Protein AF-A0AAY4CSW2-F1 (afdb_monomer_lite)

Foldseek 3Di:
DDDDDDDPPVVVVVCVLLDLVVLLVVLVVQQVVDPQSKDFLVVSCVVSVHDSVSVCVNVVVCVVVVQWDDPDPGMIGGD

Secondary structure (DSSP, 8-state):
--------HHHHHHHHHT-HHHHHHHHHHHHHTSGGGEEEHHHHHHHHTS-HHHHHHHHHHHHHTTSEEEEETTEEEE-

Structure (mmCIF, N/CA/C/O backbone):
data_AF-A0AAY4CSW2-F1
#
_entry.id   AF-A0AAY4CSW2-F1
#
loop_
_atom_site.group_PDB
_atom_site.id
_atom_site.type_symbol
_atom_site.label_atom_id
_atom_site.label_alt_id
_atom_site.label_comp_id
_atom_site.label_asym_id
_atom_site.label_entity_id
_atom_site.label_seq_id
_atom_site.pdbx_PDB_ins_code
_atom_site.Cartn_x
_atom_site.Cartn_y
_atom_site.Cartn_z
_atom_site.occupancy
_atom_site.B_iso_or_equiv
_atom_site.auth_seq_id
_atom_site.auth_comp_id
_atom_site.auth_asym_id
_atom_site.auth_atom_id
_atom_site.pdbx_PDB_model_num
ATOM 1 N N . THR A 1 1 ? 23.446 4.060 -44.842 1.00 38.66 1 THR A N 1
ATOM 2 C CA . THR A 1 1 ? 24.119 3.444 -43.678 1.00 38.66 1 THR A CA 1
ATOM 3 C C . THR A 1 1 ? 23.154 3.459 -42.505 1.00 38.66 1 THR A C 1
ATOM 5 O O . THR A 1 1 ? 22.980 4.492 -41.878 1.00 38.66 1 THR A O 1
ATOM 8 N N . HIS A 1 2 ? 22.441 2.354 -42.264 1.00 40.19 2 HIS A N 1
ATOM 9 C CA . HIS A 1 2 ? 21.517 2.242 -41.129 1.00 40.19 2 HIS A CA 1
ATOM 10 C C . HIS A 1 2 ? 22.293 1.772 -39.897 1.00 40.19 2 HIS A C 1
ATOM 12 O O . HIS A 1 2 ? 22.738 0.630 -39.833 1.00 40.19 2 HIS A O 1
ATOM 18 N N . THR A 1 3 ? 22.500 2.671 -38.941 1.00 43.03 3 THR A N 1
ATOM 19 C CA . THR A 1 3 ? 23.089 2.352 -37.641 1.00 43.03 3 THR A CA 1
ATOM 20 C C . THR A 1 3 ? 22.032 1.666 -36.775 1.00 43.03 3 THR A C 1
ATOM 22 O O . THR A 1 3 ? 21.112 2.318 -36.285 1.00 43.03 3 THR A O 1
ATOM 25 N N . HIS A 1 4 ? 22.144 0.348 -36.602 1.00 50.97 4 HIS A N 1
ATOM 26 C CA . HIS A 1 4 ? 21.412 -0.384 -35.570 1.00 50.97 4 HIS A CA 1
ATOM 27 C C . HIS A 1 4 ? 22.004 -0.026 -34.202 1.00 50.97 4 HIS A C 1
ATOM 29 O O . HIS A 1 4 ? 23.056 -0.531 -33.819 1.00 50.97 4 HIS A O 1
ATOM 35 N N . THR A 1 5 ? 21.338 0.865 -33.473 1.00 53.19 5 THR A N 1
ATOM 36 C CA . THR A 1 5 ? 21.631 1.121 -32.061 1.00 53.19 5 THR A CA 1
ATOM 37 C C . THR A 1 5 ? 21.025 -0.011 -31.235 1.00 53.19 5 THR A C 1
ATOM 39 O O . THR A 1 5 ? 19.808 -0.108 -31.093 1.00 53.19 5 THR A O 1
ATOM 42 N N . THR A 1 6 ? 21.865 -0.904 -30.720 1.00 57.72 6 THR A N 1
ATOM 43 C CA . THR A 1 6 ? 21.476 -1.956 -29.777 1.00 57.72 6 THR A CA 1
ATOM 44 C C . THR A 1 6 ? 21.168 -1.317 -28.420 1.00 57.72 6 THR A C 1
ATOM 46 O O . THR A 1 6 ? 22.070 -0.991 -27.652 1.00 57.72 6 THR A O 1
ATOM 49 N N . GLU A 1 7 ? 19.885 -1.109 -28.126 1.00 62.34 7 GLU A N 1
ATOM 50 C CA . GLU A 1 7 ? 19.400 -0.801 -26.775 1.00 62.34 7 GLU A CA 1
ATOM 51 C C . GLU A 1 7 ? 19.868 -1.894 -25.790 1.00 62.34 7 GLU A C 1
ATOM 53 O O . GLU A 1 7 ? 19.761 -3.087 -26.101 1.00 62.34 7 GLU A O 1
ATOM 58 N N . PRO A 1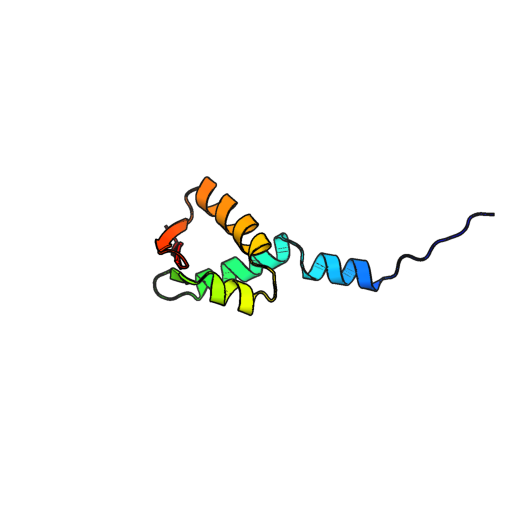 8 ? 20.385 -1.547 -24.596 1.00 64.81 8 PRO A N 1
ATOM 59 C CA . PRO A 1 8 ? 20.870 -2.544 -23.655 1.00 64.81 8 PRO A CA 1
ATOM 60 C C . PRO A 1 8 ? 19.690 -3.356 -23.110 1.00 64.81 8 PRO A C 1
ATOM 62 O O . PRO A 1 8 ? 18.843 -2.846 -22.378 1.00 64.81 8 PRO A O 1
ATOM 65 N N . HIS A 1 9 ? 19.669 -4.651 -23.428 1.00 62.25 9 HIS A N 1
ATOM 66 C CA . HIS A 1 9 ? 18.642 -5.629 -23.036 1.00 62.25 9 HIS A CA 1
ATOM 67 C C . HIS A 1 9 ? 18.300 -5.604 -21.524 1.00 62.25 9 HIS A C 1
ATOM 69 O O . HIS A 1 9 ? 17.179 -5.906 -21.115 1.00 62.25 9 HIS A O 1
ATOM 75 N N . PHE A 1 10 ? 19.245 -5.164 -20.686 1.00 62.06 10 PHE A N 1
ATOM 76 C CA . PHE A 1 10 ? 19.076 -4.981 -19.242 1.00 62.06 10 PHE A CA 1
ATOM 77 C C . PHE A 1 10 ? 18.077 -3.884 -18.843 1.00 62.06 10 PHE A C 1
ATOM 79 O O . PHE A 1 10 ? 17.375 -4.039 -17.843 1.00 62.06 10 PHE A O 1
ATOM 86 N N . ALA A 1 11 ? 17.976 -2.787 -19.598 1.00 64.19 11 ALA A N 1
ATOM 87 C CA . ALA A 1 11 ? 17.101 -1.668 -19.244 1.00 64.19 11 ALA A CA 1
ATOM 88 C C . ALA A 1 11 ? 15.614 -2.049 -19.337 1.00 64.19 11 ALA A C 1
ATOM 90 O O . ALA A 1 11 ? 14.812 -1.638 -18.495 1.00 64.19 11 ALA A O 1
ATOM 91 N N . TRP A 1 12 ? 15.256 -2.881 -20.318 1.00 62.19 12 TRP A N 1
ATOM 92 C CA . TRP A 1 12 ? 13.902 -3.409 -20.489 1.00 62.19 12 TRP A CA 1
ATOM 93 C C . TRP A 1 12 ? 13.520 -4.376 -19.372 1.00 62.19 12 TRP A C 1
ATOM 95 O O . TRP A 1 12 ? 12.460 -4.218 -18.766 1.00 62.19 12 TRP A O 1
ATOM 105 N N . HIS A 1 13 ? 14.418 -5.305 -19.029 1.00 62.47 13 HIS A N 1
ATOM 106 C CA . HIS A 1 13 ? 14.221 -6.213 -17.899 1.00 62.47 13 HIS A CA 1
ATOM 107 C C . HIS A 1 13 ? 14.016 -5.448 -16.585 1.00 62.47 13 HIS A C 1
ATOM 109 O O . HIS A 1 13 ? 13.021 -5.665 -15.894 1.00 62.47 13 HIS A O 1
ATOM 115 N N . TYR A 1 14 ? 14.880 -4.469 -16.299 1.00 64.19 14 TYR A N 1
ATOM 116 C CA . TYR A 1 14 ? 14.763 -3.642 -15.099 1.00 64.19 14 TYR A CA 1
ATOM 117 C C . TYR A 1 14 ? 13.438 -2.865 -15.049 1.00 64.19 14 TYR A C 1
ATOM 119 O O . TYR A 1 14 ? 12.769 -2.851 -14.017 1.00 64.19 14 TYR A O 1
ATOM 127 N N . ARG A 1 15 ? 13.007 -2.258 -16.166 1.00 63.09 15 ARG A N 1
ATOM 128 C CA . ARG A 1 15 ? 11.734 -1.516 -16.236 1.00 63.09 15 ARG A CA 1
ATOM 129 C C . ARG A 1 15 ? 10.511 -2.406 -16.020 1.00 63.09 15 ARG A C 1
ATOM 131 O O . ARG A 1 15 ? 9.567 -1.976 -15.356 1.00 63.09 15 ARG A O 1
ATOM 138 N N . CYS A 1 16 ? 10.517 -3.632 -16.538 1.00 67.88 16 CYS A N 1
ATOM 139 C CA . CYS A 1 16 ? 9.435 -4.590 -16.309 1.00 67.88 16 CYS A CA 1
ATOM 140 C C . CYS A 1 16 ? 9.400 -5.084 -14.854 1.00 67.88 16 CYS A C 1
ATOM 142 O O . CYS A 1 16 ? 8.314 -5.239 -14.284 1.00 67.88 16 CYS A O 1
ATOM 144 N N . ASP A 1 17 ? 10.567 -5.261 -14.231 1.00 69.75 17 ASP A N 1
ATOM 145 C CA . ASP A 1 17 ? 10.692 -5.728 -12.848 1.00 69.75 17 ASP A CA 1
ATOM 146 C C . ASP A 1 17 ? 10.186 -4.727 -11.803 1.00 69.75 17 ASP A C 1
ATOM 148 O O . ASP A 1 17 ? 9.753 -5.145 -10.727 1.00 69.75 17 ASP A O 1
ATOM 152 N N . VAL A 1 18 ? 10.142 -3.435 -12.141 1.00 79.75 18 VAL A N 1
ATOM 153 C CA . VAL A 1 18 ? 9.575 -2.367 -11.294 1.00 79.75 18 VAL A CA 1
ATOM 154 C C . VAL A 1 18 ? 8.262 -1.793 -11.835 1.00 79.75 18 VAL A C 1
ATOM 156 O O . VAL A 1 18 ? 7.817 -0.727 -11.402 1.00 79.75 18 VAL A O 1
ATOM 159 N N . SER A 1 19 ? 7.630 -2.480 -12.790 1.00 92.38 19 SER A N 1
ATOM 160 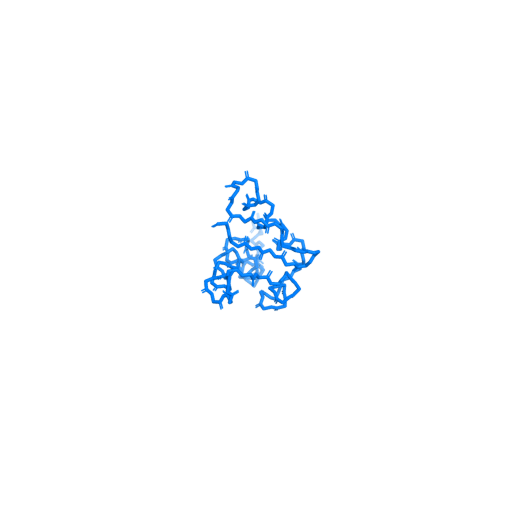C CA . SER A 1 19 ? 6.359 -2.037 -13.363 1.00 92.38 19 SER A CA 1
ATOM 161 C C . SER A 1 19 ? 5.263 -1.933 -12.297 1.00 92.38 19 SER A C 1
ATOM 163 O O . SER A 1 19 ? 5.181 -2.751 -11.376 1.00 92.38 19 SER A O 1
ATOM 165 N N . LEU A 1 20 ? 4.377 -0.941 -12.443 1.00 94.75 20 LEU A N 1
ATOM 166 C CA . LEU A 1 20 ? 3.278 -0.729 -11.497 1.00 94.75 20 LEU A CA 1
ATOM 167 C C . LEU A 1 20 ? 2.377 -1.966 -11.395 1.00 94.75 20 LEU A C 1
ATOM 169 O O . LEU A 1 20 ? 1.945 -2.312 -10.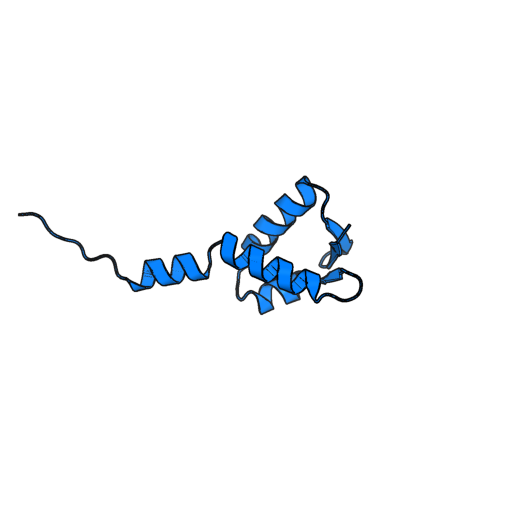303 1.00 94.75 20 LEU A O 1
ATOM 173 N N . TRP A 1 21 ? 2.166 -2.677 -12.506 1.00 94.94 21 TRP A N 1
ATOM 174 C CA . TRP A 1 21 ? 1.447 -3.951 -12.534 1.00 94.94 21 TRP A CA 1
ATOM 175 C C . TRP A 1 21 ? 2.063 -4.996 -11.590 1.00 94.94 21 TRP A C 1
ATOM 177 O O . TRP A 1 21 ? 1.370 -5.545 -10.733 1.00 94.94 21 TRP A O 1
ATOM 187 N N . LYS A 1 22 ? 3.378 -5.240 -11.695 1.00 95.31 22 LYS A N 1
ATOM 188 C CA . LYS A 1 22 ? 4.076 -6.226 -10.854 1.00 95.31 22 LYS A CA 1
ATOM 189 C C . LYS A 1 22 ? 4.071 -5.808 -9.382 1.00 95.31 22 LYS A C 1
ATOM 191 O O . LYS A 1 22 ? 3.853 -6.650 -8.511 1.00 95.31 22 LYS A O 1
ATOM 196 N N . LEU A 1 23 ? 4.255 -4.512 -9.111 1.00 97.00 23 LEU A N 1
ATOM 197 C CA . LEU A 1 23 ? 4.149 -3.954 -7.761 1.00 97.00 23 LEU A CA 1
ATOM 198 C C . LEU A 1 23 ? 2.737 -4.115 -7.192 1.00 97.00 23 LEU A C 1
ATOM 200 O O . LEU A 1 23 ? 2.605 -4.519 -6.045 1.00 97.00 23 LEU A O 1
ATOM 204 N N . THR A 1 24 ? 1.699 -3.873 -7.996 1.00 97.81 24 THR A N 1
ATOM 205 C CA . THR A 1 24 ? 0.294 -4.027 -7.588 1.00 97.81 24 THR A CA 1
ATOM 206 C C . THR A 1 24 ? 0.000 -5.472 -7.216 1.00 97.81 24 THR A C 1
ATOM 208 O O . THR A 1 24 ? -0.519 -5.718 -6.135 1.00 97.81 24 THR A O 1
ATOM 211 N N . LYS A 1 25 ? 0.408 -6.443 -8.045 1.00 97.25 25 LYS A N 1
ATOM 212 C CA . LYS A 1 25 ? 0.201 -7.867 -7.742 1.00 97.25 25 LYS A CA 1
ATOM 213 C C . LYS A 1 25 ? 0.812 -8.258 -6.391 1.00 97.25 25 LYS A C 1
ATOM 215 O O . LYS A 1 25 ? 0.121 -8.811 -5.543 1.00 97.25 25 LYS A O 1
ATOM 220 N N . ARG A 1 26 ? 2.078 -7.897 -6.163 1.00 97.69 26 ARG A N 1
ATOM 221 C CA . ARG A 1 26 ? 2.768 -8.181 -4.895 1.00 97.69 26 ARG A CA 1
ATOM 222 C C . ARG A 1 26 ? 2.184 -7.398 -3.718 1.00 97.69 26 ARG A C 1
ATOM 224 O O . ARG A 1 26 ? 2.161 -7.899 -2.604 1.00 97.69 26 ARG A O 1
ATOM 231 N N . PHE A 1 27 ? 1.705 -6.177 -3.942 1.00 97.88 27 PHE A N 1
ATOM 232 C CA . PHE A 1 27 ? 1.035 -5.381 -2.914 1.00 97.88 27 PHE A CA 1
ATOM 233 C C . PHE A 1 27 ? -0.274 -6.041 -2.453 1.00 97.88 27 PHE A C 1
ATOM 235 O O . PHE A 1 27 ? -0.537 -6.085 -1.255 1.00 97.88 27 PHE A O 1
ATOM 242 N N . MET A 1 28 ? -1.050 -6.621 -3.377 1.00 97.56 28 MET A N 1
ATOM 243 C CA . MET A 1 28 ? -2.256 -7.389 -3.039 1.00 97.56 28 MET A CA 1
ATOM 244 C C . MET A 1 28 ? -1.916 -8.666 -2.258 1.00 97.56 28 MET A C 1
ATOM 246 O O . MET A 1 28 ? -2.591 -8.969 -1.281 1.00 97.56 28 MET A O 1
ATOM 250 N N . GLU A 1 29 ? -0.832 -9.368 -2.614 1.00 97.81 29 GLU A N 1
ATOM 251 C CA . GLU A 1 29 ? -0.334 -10.518 -1.838 1.00 97.81 29 GLU A CA 1
ATOM 252 C C . GLU A 1 29 ? -0.008 -10.123 -0.386 1.00 97.81 29 GLU A C 1
ATOM 254 O O . GLU A 1 29 ? -0.397 -10.828 0.545 1.00 97.81 29 GLU A O 1
ATOM 259 N N . LEU A 1 30 ? 0.640 -8.968 -0.171 1.00 97.75 30 LEU A N 1
ATOM 260 C CA . LEU A 1 30 ? 0.908 -8.455 1.177 1.00 97.75 30 LEU A CA 1
ATOM 261 C C . LEU A 1 30 ? -0.378 -8.189 1.963 1.00 97.75 30 LEU A C 1
ATOM 263 O O . LEU A 1 30 ? -0.429 -8.501 3.148 1.00 97.75 30 LEU A O 1
ATOM 267 N N . PHE A 1 31 ? -1.406 -7.642 1.314 1.00 95.25 31 PHE A N 1
ATOM 268 C CA . PHE A 1 31 ? -2.713 -7.421 1.928 1.00 95.25 31 PHE A CA 1
ATOM 269 C C . PHE A 1 31 ? -3.415 -8.727 2.306 1.00 95.25 31 PHE A C 1
ATOM 271 O O . PHE A 1 31 ? -3.930 -8.833 3.414 1.00 95.25 31 PHE A O 1
ATOM 278 N N . CYS A 1 32 ? -3.392 -9.738 1.433 1.00 94.75 32 CYS A N 1
ATOM 279 C CA . CYS A 1 32 ? -3.968 -11.053 1.725 1.00 94.75 32 CYS A CA 1
ATOM 280 C C . CYS A 1 32 ? -3.309 -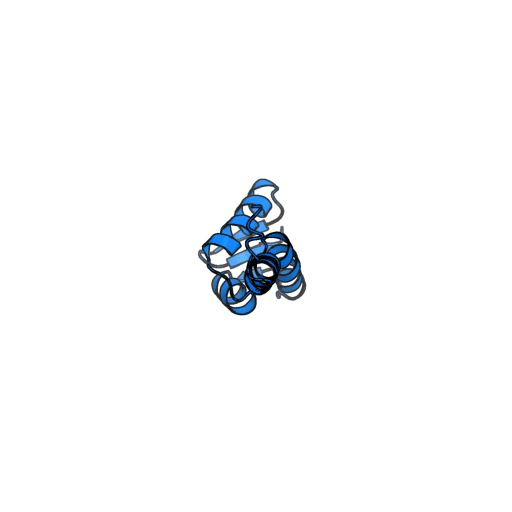11.733 2.934 1.00 94.75 32 CYS A C 1
ATOM 282 O O . CYS A 1 32 ? -3.947 -12.534 3.611 1.00 94.75 32 CYS A O 1
ATOM 284 N N . MET A 1 33 ? -2.036 -11.429 3.196 1.00 95.81 33 MET A N 1
ATOM 285 C CA . MET A 1 33 ? -1.281 -11.953 4.337 1.00 95.81 33 MET A CA 1
ATOM 286 C C . MET A 1 33 ? -1.327 -11.028 5.564 1.00 95.81 33 MET A C 1
ATOM 288 O O . MET A 1 33 ? -0.770 -11.379 6.605 1.00 95.81 33 MET A O 1
ATOM 292 N N . ALA A 1 34 ? -1.937 -9.844 5.452 1.00 95.88 34 ALA A N 1
ATOM 293 C CA . ALA A 1 34 ? -1.948 -8.847 6.510 1.00 95.88 34 ALA A CA 1
ATOM 294 C C . ALA A 1 34 ? -2.970 -9.215 7.602 1.00 95.88 34 ALA A C 1
ATOM 296 O O . ALA A 1 34 ? -4.158 -9.375 7.299 1.00 95.88 34 ALA A O 1
ATOM 297 N N . PRO A 1 35 ? -2.552 -9.310 8.878 1.00 94.19 35 PRO A N 1
ATOM 298 C CA . PRO A 1 35 ? -3.475 -9.508 9.990 1.00 94.19 35 PRO A CA 1
ATOM 299 C C . PRO A 1 35 ? -4.540 -8.410 10.031 1.00 94.19 35 PRO A C 1
ATOM 301 O O . PRO A 1 35 ? -4.243 -7.236 9.796 1.00 94.19 35 PRO A O 1
ATOM 304 N N . ASP A 1 36 ? -5.786 -8.804 10.302 1.00 95.19 36 ASP A N 1
ATOM 305 C CA . ASP A 1 36 ? -6.955 -7.916 10.392 1.00 95.19 36 ASP A CA 1
ATOM 306 C C . ASP A 1 36 ? -7.221 -7.065 9.133 1.00 95.19 36 ASP A C 1
ATOM 308 O O . ASP A 1 36 ? -7.959 -6.075 9.178 1.00 95.19 36 ASP A O 1
ATOM 312 N N . GLY A 1 37 ? -6.606 -7.436 8.002 1.00 95.75 37 GLY A N 1
ATOM 313 C CA . GLY A 1 37 ? -6.653 -6.673 6.758 1.00 95.75 37 GLY A CA 1
ATOM 314 C C . GLY A 1 37 ? -5.946 -5.318 6.846 1.00 95.75 37 GLY A C 1
ATOM 315 O O . GLY A 1 37 ? -6.257 -4.436 6.047 1.00 95.75 37 GLY A O 1
ATOM 316 N N . ILE A 1 38 ? -5.034 -5.117 7.807 1.00 98.00 38 ILE A N 1
ATOM 317 C CA . ILE A 1 38 ? -4.331 -3.846 8.030 1.00 98.00 38 ILE A CA 1
ATOM 318 C C . ILE A 1 38 ? -2.895 -3.934 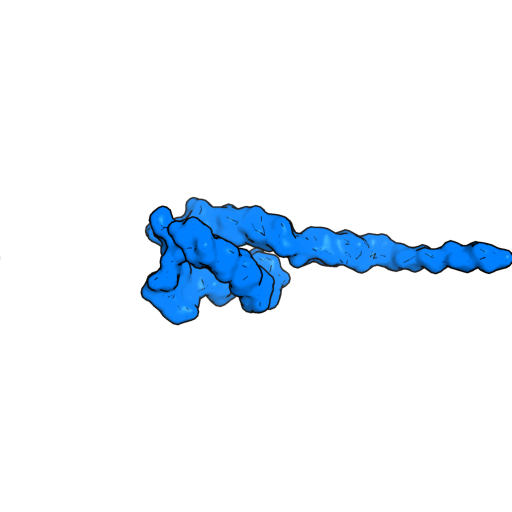7.508 1.00 98.00 38 ILE A C 1
ATOM 320 O O . ILE A 1 38 ? -2.068 -4.669 8.043 1.00 98.00 38 ILE A O 1
ATOM 324 N N . LEU A 1 39 ? -2.565 -3.109 6.515 1.00 98.19 39 LEU A N 1
ATOM 325 C CA . LEU A 1 39 ? -1.234 -3.045 5.917 1.00 98.19 39 LEU A CA 1
ATOM 326 C C . LEU A 1 39 ? -0.495 -1.760 6.324 1.00 98.19 39 LEU A C 1
ATOM 328 O O . LEU A 1 39 ? -1.021 -0.652 6.185 1.00 98.19 39 LEU A O 1
ATOM 332 N N . ASP A 1 40 ? 0.752 -1.899 6.788 1.00 97.88 40 ASP A N 1
ATOM 333 C CA . ASP A 1 40 ? 1.658 -0.769 7.028 1.00 97.88 40 ASP A CA 1
ATOM 334 C C . ASP A 1 40 ? 2.390 -0.366 5.736 1.00 97.88 40 ASP A C 1
ATOM 336 O O . ASP A 1 40 ? 3.067 -1.164 5.082 1.00 97.88 40 ASP A O 1
ATOM 340 N N . LEU A 1 41 ? 2.279 0.908 5.363 1.00 97.75 41 LEU A N 1
ATOM 341 C CA . LEU A 1 41 ? 2.820 1.439 4.113 1.00 97.75 41 LEU A CA 1
ATOM 342 C C . LEU A 1 41 ? 4.352 1.506 4.097 1.00 97.75 41 LEU A C 1
ATOM 344 O O . LEU A 1 41 ? 4.960 1.410 3.024 1.00 97.75 41 LEU A O 1
ATOM 348 N N . LYS A 1 42 ? 5.003 1.682 5.255 1.00 96.75 42 LYS A N 1
ATOM 349 C CA . LYS A 1 42 ? 6.471 1.684 5.341 1.00 96.75 42 LYS A CA 1
ATOM 350 C C . LYS A 1 42 ? 6.997 0.271 5.132 1.00 96.75 42 LYS A C 1
ATOM 352 O O . LYS A 1 42 ? 7.926 0.090 4.346 1.00 96.75 42 LYS A O 1
ATOM 357 N N . GLU A 1 43 ? 6.371 -0.708 5.773 1.00 96.94 43 GLU A N 1
ATOM 358 C CA . GLU A 1 43 ? 6.705 -2.119 5.597 1.00 96.94 43 GLU A CA 1
ATOM 359 C C . GLU A 1 43 ? 6.461 -2.575 4.152 1.00 96.94 43 GLU A C 1
ATOM 361 O O . GLU A 1 43 ? 7.347 -3.168 3.534 1.00 96.94 43 GLU A O 1
ATOM 366 N N . ALA A 1 44 ? 5.313 -2.222 3.567 1.00 97.50 44 ALA A N 1
ATOM 367 C CA . ALA A 1 44 ? 5.006 -2.535 2.174 1.00 97.50 44 ALA A CA 1
ATOM 368 C C . ALA A 1 44 ? 6.051 -1.947 1.212 1.00 97.50 44 ALA A C 1
ATOM 370 O O . ALA A 1 44 ? 6.511 -2.633 0.302 1.00 97.50 44 ALA A O 1
ATOM 371 N N . THR A 1 45 ? 6.494 -0.706 1.448 1.00 97.50 45 THR A N 1
ATOM 372 C CA . THR A 1 45 ? 7.560 -0.068 0.655 1.00 97.50 45 THR A CA 1
ATOM 373 C C . THR A 1 45 ? 8.857 -0.885 0.701 1.00 97.50 45 THR A C 1
ATOM 375 O O . THR A 1 45 ? 9.463 -1.131 -0.343 1.00 97.50 45 THR A O 1
ATOM 378 N N . GLN A 1 46 ? 9.263 -1.342 1.893 1.00 97.62 46 GLN A N 1
ATOM 379 C CA . GLN A 1 46 ? 10.468 -2.159 2.078 1.00 97.62 46 GLN A CA 1
ATOM 380 C C . GLN A 1 46 ? 10.335 -3.531 1.404 1.00 97.62 46 GLN A C 1
ATOM 382 O O . GLN A 1 46 ? 11.210 -3.918 0.631 1.00 97.62 46 GLN A O 1
ATOM 387 N N . LYS A 1 47 ? 9.222 -4.243 1.625 1.00 96.75 47 LYS A N 1
ATOM 388 C CA . LYS A 1 47 ? 8.979 -5.584 1.061 1.00 96.75 47 LYS A CA 1
ATOM 389 C C . LYS A 1 47 ? 8.856 -5.589 -0.464 1.00 96.75 47 LYS A C 1
ATOM 391 O O . LYS A 1 47 ? 9.264 -6.548 -1.122 1.00 96.75 47 LYS A O 1
ATOM 396 N N . LEU A 1 48 ? 8.308 -4.519 -1.035 1.00 95.88 48 LEU A N 1
ATOM 397 C CA . LEU A 1 48 ? 8.209 -4.347 -2.483 1.00 95.88 48 LEU A CA 1
ATOM 398 C C . LEU A 1 48 ? 9.520 -3.881 -3.124 1.00 95.88 48 LEU A C 1
ATOM 400 O O . LEU A 1 48 ? 9.632 -3.951 -4.346 1.00 95.88 48 LEU A O 1
ATOM 404 N N . GLY A 1 49 ? 10.496 -3.417 -2.335 1.00 95.38 49 GLY A N 1
ATOM 405 C CA . GLY A 1 49 ? 11.764 -2.896 -2.847 1.00 95.38 49 GLY A CA 1
ATOM 406 C C . GLY A 1 49 ? 11.569 -1.692 -3.771 1.00 95.38 49 GLY A C 1
ATOM 407 O O . GLY A 1 49 ? 12.260 -1.567 -4.778 1.00 95.38 49 GLY A O 1
ATOM 408 N N . THR A 1 50 ? 10.586 -0.836 -3.475 1.00 94.31 50 THR A N 1
ATOM 409 C CA . THR A 1 50 ? 10.220 0.304 -4.326 1.00 94.31 50 THR A CA 1
ATOM 410 C C . THR A 1 50 ? 10.183 1.613 -3.542 1.00 94.31 50 THR A C 1
ATOM 412 O O . THR A 1 50 ? 10.338 1.642 -2.325 1.00 94.31 50 THR A O 1
ATOM 415 N N . HIS A 1 51 ? 9.974 2.728 -4.235 1.00 93.88 51 HIS A N 1
ATOM 416 C CA . HIS A 1 51 ? 9.818 4.036 -3.606 1.00 93.88 51 HIS A CA 1
ATOM 417 C C . HIS A 1 51 ? 8.382 4.247 -3.111 1.00 93.88 51 HIS A C 1
ATOM 419 O O . HIS A 1 51 ? 7.426 3.842 -3.775 1.00 93.88 51 HIS A O 1
ATOM 425 N N . LYS A 1 52 ? 8.212 5.016 -2.022 1.00 95.12 52 LYS A N 1
ATOM 426 C CA . LYS A 1 52 ? 6.888 5.398 -1.477 1.00 95.12 52 LYS A CA 1
ATOM 427 C C . LYS A 1 52 ? 5.927 5.941 -2.534 1.00 95.12 52 LYS A C 1
ATOM 429 O O . LYS A 1 52 ? 4.731 5.686 -2.480 1.00 95.12 52 LYS A O 1
ATOM 434 N N . ARG A 1 53 ? 6.453 6.660 -3.531 1.00 96.75 53 ARG A N 1
ATOM 435 C CA . ARG A 1 53 ? 5.650 7.216 -4.623 1.00 96.75 53 ARG A CA 1
ATOM 436 C C . ARG A 1 53 ? 4.865 6.136 -5.376 1.00 96.75 53 ARG A C 1
ATOM 438 O O . ARG A 1 53 ? 3.714 6.393 -5.702 1.00 96.75 53 ARG A O 1
ATOM 445 N N . ARG A 1 54 ? 5.453 4.959 -5.619 1.00 97.19 54 ARG A N 1
ATOM 446 C CA . ARG A 1 54 ? 4.785 3.846 -6.315 1.00 97.19 54 ARG 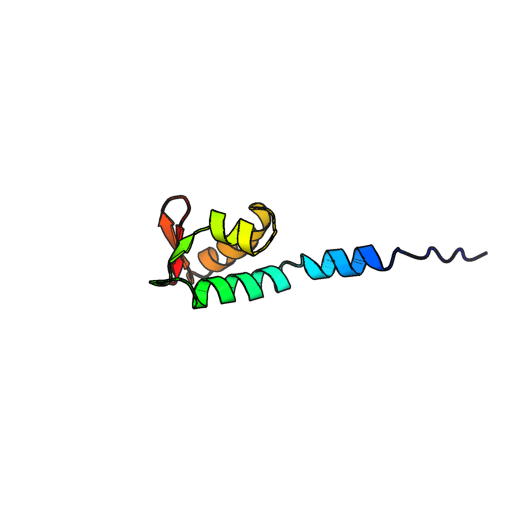A CA 1
ATOM 447 C C . ARG A 1 54 ? 3.717 3.191 -5.453 1.00 97.19 54 ARG A C 1
ATOM 449 O O . ARG A 1 54 ? 2.661 2.854 -5.965 1.00 97.19 54 ARG A O 1
ATOM 456 N N . VAL A 1 55 ? 3.959 3.090 -4.147 1.00 97.31 55 VAL A N 1
ATOM 457 C CA . VAL A 1 55 ? 2.938 2.632 -3.197 1.00 97.31 55 VAL A CA 1
ATOM 458 C C . VAL A 1 55 ? 1.731 3.572 -3.225 1.00 97.31 55 VAL A C 1
ATOM 460 O O . VAL A 1 55 ? 0.607 3.098 -3.304 1.00 97.31 55 VAL A O 1
ATOM 463 N N . TYR A 1 56 ? 1.948 4.889 -3.285 1.00 96.56 56 TYR A N 1
ATOM 464 C CA . TYR A 1 56 ? 0.844 5.849 -3.388 1.00 96.56 56 TYR A CA 1
ATOM 465 C C . TYR A 1 56 ? 0.086 5.797 -4.713 1.00 96.56 56 TYR A C 1
ATOM 467 O O . TYR A 1 56 ? -1.118 6.022 -4.716 1.00 96.56 56 TYR A O 1
ATOM 475 N N . ASP A 1 57 ? 0.755 5.475 -5.827 1.00 97.50 57 ASP A N 1
ATOM 476 C CA . ASP A 1 57 ? 0.049 5.235 -7.094 1.00 97.50 57 ASP A CA 1
ATOM 477 C C . ASP A 1 57 ? -0.975 4.099 -6.942 1.00 97.50 57 ASP A C 1
ATOM 479 O O . ASP A 1 57 ? -2.097 4.220 -7.422 1.00 97.50 57 ASP A O 1
ATOM 483 N N . ILE A 1 58 ? -0.619 3.036 -6.213 1.00 98.12 58 ILE A N 1
ATOM 484 C CA . ILE A 1 58 ? -1.514 1.905 -5.941 1.00 98.12 58 ILE A CA 1
ATOM 485 C C . ILE A 1 58 ? -2.614 2.317 -4.957 1.00 98.12 58 ILE A C 1
ATOM 487 O O . ILE A 1 58 ? -3.798 2.141 -5.243 1.00 98.12 58 ILE A O 1
ATOM 491 N N . THR A 1 59 ? -2.251 2.897 -3.808 1.00 98.19 59 THR A N 1
ATOM 492 C CA . THR A 1 59 ? -3.236 3.217 -2.767 1.00 98.19 59 THR A CA 1
ATOM 493 C C . THR A 1 59 ? -4.238 4.264 -3.224 1.00 98.19 59 THR A C 1
ATOM 495 O O . THR A 1 59 ? -5.404 4.139 -2.890 1.00 98.19 59 THR A O 1
ATOM 498 N N . ASN A 1 60 ? -3.830 5.271 -4.002 1.00 97.94 60 ASN A N 1
ATOM 499 C CA . ASN A 1 60 ? -4.747 6.314 -4.472 1.00 97.94 60 ASN A CA 1
ATOM 500 C C . ASN A 1 60 ? -5.856 5.747 -5.361 1.00 97.94 60 ASN A C 1
ATOM 502 O O . ASN A 1 60 ? -6.993 6.196 -5.257 1.00 97.94 60 ASN A O 1
ATOM 506 N N . VAL A 1 61 ? -5.540 4.758 -6.205 1.00 98.12 61 VAL A N 1
ATOM 507 C CA . VAL A 1 61 ? -6.559 4.066 -7.001 1.00 98.12 61 VAL A CA 1
ATOM 508 C C . VAL A 1 61 ? -7.491 3.295 -6.079 1.00 98.12 61 VAL A C 1
ATOM 510 O O . VAL A 1 61 ? -8.693 3.497 -6.160 1.00 98.12 61 VAL A O 1
ATOM 513 N N . LEU A 1 62 ? -6.949 2.477 -5.171 1.00 98.00 62 LEU A N 1
ATOM 514 C CA . LEU A 1 62 ? -7.757 1.659 -4.261 1.00 98.00 62 LEU A CA 1
ATOM 515 C C . LEU A 1 62 ? -8.636 2.498 -3.318 1.00 98.00 62 LEU A C 1
ATOM 517 O O . LEU A 1 62 ? -9.752 2.089 -3.022 1.00 98.00 62 LEU A O 1
ATOM 521 N N . PHE A 1 63 ? -8.163 3.671 -2.888 1.00 97.56 63 PHE A N 1
ATOM 522 C CA . PHE A 1 63 ? -8.975 4.662 -2.180 1.00 97.56 63 PHE A CA 1
ATOM 523 C C . PHE A 1 63 ? -10.064 5.244 -3.076 1.00 97.56 63 PHE A C 1
ATOM 525 O O . PHE A 1 63 ? -11.198 5.369 -2.647 1.00 97.56 63 PHE A O 1
ATOM 532 N N . GLY A 1 64 ? -9.732 5.601 -4.319 1.00 97.50 64 GLY A N 1
ATOM 533 C CA . GLY A 1 64 ? -10.681 6.204 -5.255 1.00 97.50 64 GLY A CA 1
ATOM 534 C C . GLY A 1 64 ? -11.801 5.268 -5.716 1.00 97.50 64 GLY A C 1
ATOM 535 O O . GLY A 1 64 ? -12.789 5.748 -6.261 1.00 97.50 64 GLY A O 1
ATOM 536 N N . ILE A 1 65 ? -11.644 3.957 -5.516 1.00 97.44 65 ILE A N 1
ATOM 537 C CA . ILE A 1 65 ? -12.685 2.944 -5.751 1.00 97.44 65 ILE A CA 1
ATOM 538 C C . ILE A 1 65 ? -13.195 2.308 -4.449 1.00 97.44 65 ILE A C 1
ATOM 540 O O . ILE A 1 65 ? -13.802 1.242 -4.497 1.00 97.44 65 ILE A O 1
ATOM 544 N N . ASP A 1 66 ? -12.909 2.927 -3.300 1.00 97.12 66 ASP A N 1
ATOM 545 C CA . ASP A 1 66 ? -13.421 2.547 -1.976 1.00 97.12 66 ASP A CA 1
ATOM 546 C C . ASP A 1 66 ? -13.108 1.102 -1.531 1.00 97.12 66 ASP A C 1
ATOM 548 O O . ASP A 1 66 ? -13.828 0.500 -0.740 1.00 97.12 66 ASP A O 1
ATOM 552 N N . VAL A 1 67 ? -12.000 0.528 -2.008 1.00 97.94 67 VAL A N 1
ATOM 553 C CA . VAL A 1 67 ? -11.554 -0.825 -1.617 1.00 97.94 67 VAL A CA 1
ATOM 554 C C . VAL A 1 67 ? -10.757 -0.807 -0.309 1.00 97.94 67 VAL A C 1
ATOM 556 O O . VAL A 1 67 ? -10.714 -1.797 0.422 1.00 97.94 67 VAL A O 1
ATOM 559 N N . ILE A 1 68 ? -10.102 0.314 -0.003 1.00 97.75 68 ILE A N 1
ATOM 560 C CA . ILE A 1 68 ? -9.312 0.489 1.218 1.00 97.75 68 ILE A CA 1
ATOM 561 C C . ILE A 1 68 ? -9.666 1.802 1.908 1.00 97.75 68 ILE A C 1
ATOM 563 O O . ILE A 1 68 ? -10.035 2.784 1.269 1.00 97.75 68 ILE A O 1
ATOM 567 N N . GLN A 1 69 ? -9.458 1.838 3.218 1.00 97.56 69 GLN A N 1
ATOM 568 C CA . GLN A 1 69 ? -9.668 3.009 4.062 1.00 97.56 69 GLN A CA 1
ATOM 569 C C . GLN A 1 69 ? -8.434 3.318 4.914 1.00 97.56 69 GLN A C 1
ATOM 571 O O . GLN A 1 69 ? -7.548 2.482 5.123 1.00 97.56 69 GLN A O 1
ATOM 576 N N . LYS A 1 70 ? -8.338 4.567 5.376 1.00 97.38 70 LYS A N 1
ATOM 577 C CA . LYS A 1 70 ? -7.225 5.018 6.209 1.00 97.38 70 LYS A CA 1
ATOM 578 C C . LYS A 1 70 ? -7.488 4.613 7.654 1.00 97.38 70 LYS A C 1
ATOM 580 O O . LYS A 1 70 ? -8.412 5.125 8.269 1.00 97.38 70 LYS A O 1
ATOM 585 N N . GLU A 1 71 ? -6.613 3.776 8.198 1.00 97.38 71 GLU A N 1
ATOM 586 C CA . GLU A 1 71 ? -6.641 3.391 9.614 1.00 97.38 71 GLU A CA 1
ATOM 587 C C . GLU A 1 71 ? -5.832 4.388 10.459 1.00 97.38 71 GLU A C 1
ATOM 589 O O . GLU A 1 71 ? -6.256 4.858 11.509 1.00 97.38 71 GLU A O 1
ATOM 594 N N . SER A 1 72 ? -4.636 4.754 9.990 1.00 96.81 72 SER A N 1
ATOM 595 C CA . SER A 1 72 ? -3.783 5.759 10.636 1.00 96.81 72 SER A CA 1
ATOM 596 C C . SER A 1 72 ? -2.791 6.359 9.636 1.00 96.81 72 SER A C 1
ATOM 598 O O . SER A 1 72 ? -2.825 6.056 8.446 1.00 96.81 72 SER A O 1
ATOM 600 N N . ALA A 1 73 ? -1.887 7.237 10.086 1.00 92.75 73 ALA A N 1
ATOM 601 C CA . ALA A 1 73 ? -0.959 7.948 9.199 1.00 92.75 73 ALA A CA 1
ATOM 602 C C . ALA A 1 73 ? -0.119 7.035 8.280 1.00 92.75 73 ALA A C 1
ATOM 604 O O . ALA A 1 73 ? 0.198 7.446 7.169 1.00 92.75 73 ALA A O 1
ATOM 605 N N . ASN A 1 74 ? 0.234 5.819 8.720 1.00 96.06 74 ASN A N 1
ATOM 606 C CA . ASN A 1 74 ? 1.016 4.862 7.922 1.00 96.06 74 ASN A CA 1
ATOM 607 C C . ASN A 1 74 ? 0.308 3.517 7.714 1.00 96.06 74 ASN A C 1
ATOM 609 O O . ASN A 1 74 ? 0.930 2.608 7.175 1.00 96.06 74 ASN A O 1
ATOM 613 N N . LYS A 1 75 ? -0.954 3.376 8.135 1.00 97.69 75 LYS A N 1
ATOM 614 C CA . LYS A 1 75 ? -1.695 2.118 8.021 1.00 97.69 75 LYS A CA 1
ATOM 615 C C . LYS A 1 75 ? -2.984 2.314 7.247 1.00 97.69 75 LYS A C 1
ATOM 617 O O . LYS A 1 75 ? -3.705 3.291 7.461 1.00 97.69 75 LYS A O 1
ATOM 622 N N . ILE A 1 76 ? -3.262 1.355 6.384 1.00 98.25 76 ILE A N 1
ATOM 623 C CA . ILE A 1 76 ? -4.487 1.268 5.598 1.00 98.25 76 ILE A CA 1
ATOM 624 C C . ILE A 1 76 ? -5.160 -0.063 5.889 1.00 98.25 76 ILE A C 1
ATOM 626 O O . ILE A 1 76 ? -4.480 -1.043 6.189 1.00 98.25 76 ILE A O 1
ATOM 630 N N . LYS A 1 77 ? -6.484 -0.085 5.815 1.00 98.06 77 LYS A N 1
ATOM 631 C CA . LYS A 1 77 ? -7.290 -1.265 6.092 1.00 98.06 77 LYS A CA 1
ATOM 632 C C . LYS A 1 77 ? -8.130 -1.615 4.874 1.00 98.06 77 LYS A C 1
ATOM 634 O O . LYS A 1 77 ? -8.659 -0.717 4.222 1.00 98.06 77 LYS A O 1
ATOM 639 N N . TRP A 1 78 ? -8.224 -2.902 4.572 1.00 96.88 78 TRP A N 1
ATOM 640 C CA . TRP A 1 78 ? -9.171 -3.414 3.589 1.00 96.88 78 TRP A CA 1
ATOM 641 C C . TRP A 1 78 ? -10.607 -3.132 4.051 1.00 96.88 78 TRP A C 1
ATOM 643 O O . TRP A 1 78 ? -10.914 -3.332 5.231 1.00 96.88 78 TRP A O 1
ATOM 653 N N . SER A 1 79 ? -11.445 -2.594 3.161 1.00 91.25 79 SER A N 1
ATOM 654 C CA . SER A 1 79 ? -12.840 -2.279 3.488 1.00 91.25 79 SER A CA 1
ATOM 655 C C . SER A 1 79 ? -13.744 -3.505 3.519 1.00 91.25 79 SER A C 1
ATOM 657 O O . SER A 1 79 ? -13.435 -4.520 2.856 1.00 91.25 79 SER A O 1
#

InterPro domains:
  IPR003316 E2F/DP family, winged-helix DNA-binding domain [PF02319] (17-78)
  IPR003316 E2F/DP family, winged-helix DNA-binding domain [SM01372] (15-79)
  IPR015633 E2F Family [PTHR12081] (15-79)
  IPR036388 Winged helix-like DNA-binding domain superfamily [G3DSA:1.10.10.10] (9-79)
  IPR036390 Winged helix DNA-binding domain superfamily [SSF46785] (16-78)

Radius of gyration: 16.57 Å; chains: 1; bounding box: 38×20×54 Å

pLDDT: mean 88.15, std 16.44, range [38.66, 98.25]

Sequence (79 aa):
THTHTTEPHFAWHYRCDVSLWKLTKRFMELFCMAPDGILDLKEATQKLGTHKRRVYDITNVLFGIDVIQKESANKIKWS

Organism: NCBI:txid299321